Protein AF-A0A6I3F450-F1 (afdb_monomer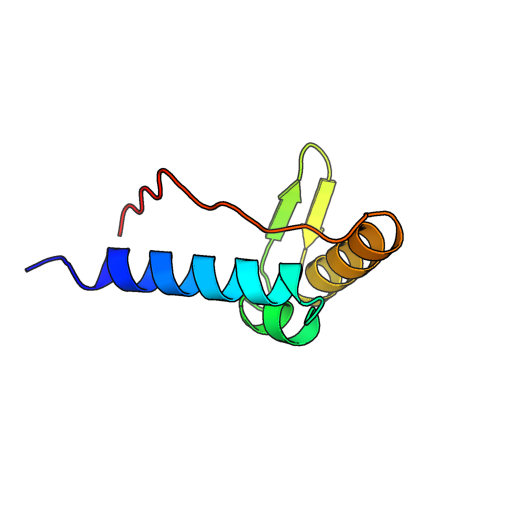)

pLDDT: mean 91.02, std 12.42, range [42.53, 98.31]

Foldseek 3Di:
DPPPVQVVVVVLVVQLQVCLLVVVLVSNLVSADQQHWDDDPPDIAGGSVSVSVVSVVVVVVDDRDGDDDDPDDDDD

Nearest PDB structures (foldseek):
  4i4k-assembly1_B  TM=8.964E-01  e=6.767E-03  Streptomyces globisporus C-1027
  4u13-assembly1_B  TM=9.338E-01  e=1.519E-02  Sinorhizobium meliloti 1021
  2rgq-assembly1_A  TM=8.795E-01  e=2.276E-02  Nostoc punctiforme PCC 73102
  4kvh-assembly1_A-2  TM=8.750E-01  e=3.411E-02  Halomicrobium mukohataei DSM 12286
  7e85-assembly2_B-2  TM=9.234E-01  e=5.111E-02  Mycobacterium tuberculosis H37Rv

Mean predicted aligned error: 4.57 Å

Secondary structure (DSSP, 8-state):
---HHHHHHHHHHHHHHHHHHTT-HHHHHTTS-TT-EEEETTEEEESHHHHHHHHHHHHHTS--------------

Sequence (76 aa):
MELEGTATVEQLIARYAHAIDDRRFDDAGRLFATDARLVVGRHTFDGRDAIVATMLAAAASSEPGKHICTNIDAEV

Structure (mmCIF, N/CA/C/O backbone):
data_AF-A0A6I3F450-F1
#
_entry.id   AF-A0A6I3F450-F1
#
loop_
_atom_site.group_PDB
_atom_site.id
_atom_site.type_symbol
_atom_site.label_atom_id
_atom_site.label_alt_id
_atom_site.label_comp_id
_atom_site.label_asym_id
_atom_site.label_entity_id
_atom_site.label_seq_id
_atom_site.pdbx_PDB_ins_code
_atom_site.Cartn_x
_atom_site.Cartn_y
_atom_site.Cartn_z
_atom_site.occupancy
_atom_site.B_iso_or_equiv
_atom_site.auth_seq_id
_atom_site.auth_comp_id
_atom_site.auth_asym_id
_atom_site.auth_atom_id
_atom_site.pdbx_PDB_model_num
ATOM 1 N N . MET A 1 1 ? -13.278 3.017 27.611 1.00 42.53 1 MET A N 1
ATOM 2 C CA . MET A 1 1 ? -11.872 2.639 27.363 1.00 42.53 1 MET A CA 1
ATOM 3 C C . MET A 1 1 ? -11.828 2.144 25.928 1.00 42.53 1 MET A C 1
ATOM 5 O O . MET A 1 1 ? -11.950 0.956 25.700 1.00 42.53 1 MET A O 1
ATOM 9 N N . GLU A 1 2 ? -11.790 3.080 24.979 1.00 49.19 2 GLU A N 1
ATOM 10 C CA . GLU A 1 2 ? -11.817 2.855 23.520 1.00 49.19 2 GLU A CA 1
ATOM 11 C C . GLU A 1 2 ? -10.604 3.570 22.905 1.00 49.19 2 GLU A C 1
ATOM 13 O O . GLU A 1 2 ? -10.731 4.508 22.132 1.00 49.19 2 GLU A O 1
ATOM 18 N N . LEU A 1 3 ? -9.400 3.206 23.352 1.00 51.34 3 LEU A N 1
ATOM 19 C CA . LEU A 1 3 ? -8.143 3.795 22.858 1.00 51.34 3 LEU A CA 1
ATOM 20 C C . LEU A 1 3 ? -7.250 2.766 22.149 1.00 51.34 3 LEU A C 1
ATOM 22 O O . LEU A 1 3 ? -6.192 3.118 21.638 1.00 51.34 3 LEU A O 1
ATOM 26 N N . GLU A 1 4 ? -7.656 1.494 22.107 1.00 57.44 4 GLU A N 1
ATOM 27 C CA . GLU A 1 4 ? -6.834 0.421 21.53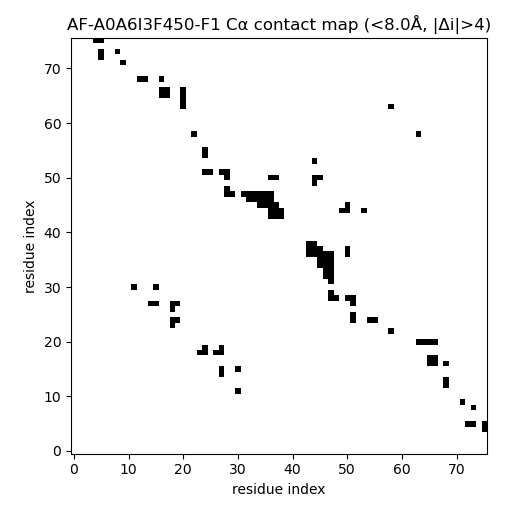6 1.00 57.44 4 GLU A CA 1
ATOM 28 C C . GLU A 1 4 ? -6.935 0.365 20.002 1.00 57.44 4 GLU A C 1
ATOM 30 O O . GLU A 1 4 ? -5.951 0.047 19.342 1.00 57.44 4 GLU A O 1
ATOM 35 N N . GLY A 1 5 ? -8.075 0.749 19.415 1.00 62.19 5 GLY A N 1
ATOM 36 C CA . GLY A 1 5 ? -8.292 0.697 17.964 1.00 62.19 5 GLY A CA 1
ATOM 37 C C . GLY A 1 5 ? -7.457 1.722 17.188 1.00 62.19 5 GLY A C 1
ATOM 38 O O . GLY A 1 5 ? -6.639 1.345 16.350 1.00 62.19 5 GLY A O 1
ATOM 39 N N . THR A 1 6 ? -7.580 3.013 17.502 1.00 66.12 6 THR A N 1
ATOM 40 C CA . THR A 1 6 ? -6.898 4.090 16.757 1.00 66.12 6 THR A CA 1
ATOM 41 C C . THR A 1 6 ? -5.372 3.970 16.813 1.00 66.12 6 THR A C 1
ATOM 43 O O . THR A 1 6 ? -4.710 4.063 15.780 1.00 66.12 6 THR A O 1
ATOM 46 N N . ALA A 1 7 ? -4.807 3.645 17.982 1.00 69.69 7 ALA A N 1
ATOM 47 C CA . ALA A 1 7 ? -3.362 3.461 18.137 1.00 69.69 7 ALA A CA 1
ATOM 48 C C . ALA A 1 7 ? -2.811 2.320 17.256 1.00 69.69 7 ALA A C 1
ATOM 50 O O . ALA A 1 7 ? -1.679 2.393 16.772 1.00 69.69 7 ALA A O 1
ATOM 51 N N . THR A 1 8 ? -3.599 1.268 17.005 1.00 85.81 8 THR A N 1
ATOM 52 C CA . THR A 1 8 ? -3.180 0.180 16.103 1.00 85.81 8 THR A CA 1
ATOM 53 C C . THR A 1 8 ? -3.200 0.598 14.632 1.00 85.81 8 THR A C 1
ATOM 55 O O . THR A 1 8 ? -2.322 0.185 13.871 1.00 85.81 8 THR A O 1
ATOM 58 N N . VAL A 1 9 ? -4.134 1.470 14.240 1.00 90.69 9 VAL A N 1
ATOM 59 C CA . VAL A 1 9 ? -4.227 2.008 12.874 1.00 90.69 9 VAL A CA 1
ATOM 60 C C . VAL A 1 9 ? -3.058 2.944 12.575 1.00 90.69 9 VAL A C 1
ATOM 62 O O . VAL A 1 9 ? -2.404 2.800 11.543 1.00 90.69 9 VAL A O 1
ATOM 65 N N . GLU A 1 10 ? -2.721 3.847 13.495 1.00 92.19 10 GLU A N 1
ATOM 66 C CA . GLU A 1 10 ? -1.569 4.746 13.347 1.00 92.19 10 GLU A CA 1
ATOM 67 C C . GLU A 1 10 ? -0.257 3.967 13.184 1.00 92.19 10 GLU A C 1
ATOM 69 O O . GLU A 1 10 ? 0.554 4.261 12.303 1.00 92.19 10 GLU A O 1
ATOM 74 N N . GLN A 1 11 ? -0.066 2.917 13.987 1.00 92.50 11 GLN A N 1
ATOM 75 C CA . GLN A 1 11 ? 1.101 2.041 13.882 1.00 92.50 11 GLN A CA 1
ATOM 76 C C . GLN A 1 11 ? 1.148 1.290 12.548 1.00 92.50 11 GLN A C 1
ATOM 78 O O . GLN A 1 11 ? 2.231 1.120 11.980 1.00 92.50 11 GLN A O 1
ATOM 83 N N . LEU A 1 12 ? -0.001 0.836 12.040 1.00 93.75 12 LEU A N 1
ATOM 84 C CA . LEU A 1 12 ? -0.086 0.179 10.738 1.00 93.75 12 LEU A CA 1
ATOM 85 C C . LEU A 1 12 ? 0.316 1.140 9.612 1.00 93.75 12 LEU A C 1
ATOM 87 O O . LEU A 1 12 ? 1.148 0.787 8.774 1.00 93.75 12 LEU A O 1
ATOM 91 N N . ILE A 1 13 ? -0.207 2.367 9.639 1.00 95.38 13 ILE A N 1
ATOM 92 C CA . ILE A 1 13 ? 0.111 3.415 8.662 1.00 95.38 13 ILE A CA 1
ATOM 93 C C . ILE A 1 13 ? 1.600 3.775 8.720 1.00 95.38 13 ILE A C 1
ATOM 95 O O . ILE A 1 13 ? 2.253 3.839 7.679 1.00 95.38 13 ILE A O 1
ATOM 99 N N . ALA A 1 14 ? 2.173 3.924 9.917 1.00 96.06 14 ALA A N 1
ATOM 100 C CA . ALA A 1 14 ? 3.599 4.200 10.079 1.00 96.06 14 ALA A CA 1
ATOM 101 C C . ALA A 1 14 ? 4.480 3.074 9.508 1.00 96.06 14 ALA A C 1
ATOM 103 O O . ALA A 1 14 ? 5.484 3.337 8.847 1.00 96.06 14 ALA A O 1
ATOM 104 N N . ARG A 1 15 ? 4.112 1.803 9.720 1.00 96.69 15 ARG A N 1
ATOM 105 C CA . ARG A 1 15 ? 4.841 0.658 9.143 1.00 96.69 15 ARG A CA 1
ATOM 106 C C . ARG A 1 15 ? 4.759 0.638 7.622 1.00 96.69 15 ARG A C 1
ATOM 108 O O . ARG A 1 15 ? 5.775 0.377 6.980 1.00 96.69 15 ARG A O 1
ATOM 115 N N . TYR A 1 16 ? 3.584 0.926 7.066 1.00 97.12 16 TYR A N 1
ATOM 116 C CA . TYR A 1 16 ? 3.394 1.055 5.625 1.00 97.12 16 TYR A CA 1
ATOM 117 C C . TYR A 1 16 ? 4.283 2.160 5.045 1.00 97.12 16 TYR A C 1
ATOM 119 O O . TYR A 1 16 ? 5.087 1.885 4.156 1.00 97.12 16 TYR A O 1
ATOM 127 N N . ALA A 1 17 ? 4.208 3.371 5.603 1.00 97.56 17 ALA A N 1
ATOM 128 C CA . ALA A 1 17 ? 5.004 4.524 5.188 1.00 97.56 17 ALA A CA 1
ATOM 129 C C . ALA A 1 17 ? 6.507 4.205 5.164 1.00 97.56 17 ALA A C 1
ATOM 131 O O . ALA A 1 17 ? 7.156 4.355 4.131 1.00 97.56 17 ALA A O 1
ATOM 132 N N . HIS A 1 18 ? 7.044 3.663 6.262 1.00 97.50 18 HIS A N 1
ATOM 133 C CA . HIS A 1 18 ? 8.458 3.296 6.339 1.00 97.50 18 HIS A CA 1
ATOM 134 C C . HIS A 1 18 ? 8.850 2.195 5.347 1.00 97.50 18 HIS A C 1
ATOM 136 O O . HIS A 1 18 ? 9.938 2.239 4.779 1.00 97.50 18 HIS A O 1
ATOM 142 N N . ALA A 1 19 ? 7.992 1.195 5.126 1.00 97.50 19 ALA A N 1
ATOM 143 C CA . ALA A 1 19 ? 8.285 0.137 4.163 1.00 97.50 19 ALA A CA 1
ATOM 144 C C . ALA A 1 19 ? 8.367 0.682 2.727 1.00 97.50 19 ALA A C 1
ATOM 146 O O . ALA A 1 19 ? 9.268 0.293 1.985 1.00 97.50 19 ALA A O 1
ATOM 147 N N . ILE A 1 20 ? 7.482 1.612 2.352 1.00 96.94 20 ILE A N 1
ATOM 148 C CA . ILE A 1 20 ? 7.530 2.274 1.042 1.00 96.94 20 ILE A CA 1
ATOM 149 C C . ILE A 1 20 ? 8.755 3.187 0.927 1.00 96.94 20 ILE A C 1
ATOM 151 O O . ILE A 1 20 ? 9.496 3.085 -0.052 1.00 96.94 20 ILE A O 1
ATOM 155 N N . ASP A 1 21 ? 9.000 4.032 1.930 1.00 96.75 21 ASP A N 1
ATOM 156 C CA . ASP A 1 21 ? 10.119 4.984 1.945 1.00 96.75 21 ASP A CA 1
ATOM 157 C C . ASP A 1 21 ? 11.480 4.293 1.818 1.00 96.75 21 ASP A C 1
ATOM 159 O O . ASP A 1 21 ? 12.375 4.782 1.128 1.00 96.75 21 ASP A O 1
ATOM 163 N N . ASP A 1 22 ? 11.628 3.135 2.462 1.00 96.81 22 ASP A N 1
ATOM 164 C CA . ASP A 1 22 ? 12.861 2.348 2.452 1.00 96.81 22 ASP A CA 1
ATOM 165 C C . ASP A 1 22 ? 12.903 1.325 1.298 1.00 96.81 22 ASP A C 1
ATOM 167 O O . ASP A 1 22 ? 13.800 0.482 1.250 1.00 96.81 22 ASP A O 1
ATOM 171 N N . ARG A 1 23 ? 11.939 1.372 0.365 1.00 96.12 23 ARG A N 1
ATOM 172 C CA . ARG A 1 23 ? 11.814 0.464 -0.794 1.00 96.12 23 ARG A CA 1
ATOM 173 C C . ARG A 1 23 ? 11.737 -1.027 -0.428 1.00 96.12 23 ARG A C 1
ATOM 175 O O . ARG A 1 23 ? 12.106 -1.897 -1.217 1.00 96.12 23 ARG A O 1
ATOM 182 N N . ARG A 1 24 ? 11.211 -1.343 0.756 1.00 97.38 24 ARG A N 1
ATOM 183 C CA . ARG A 1 24 ? 10.942 -2.710 1.231 1.00 97.38 24 ARG A CA 1
ATOM 184 C C . ARG A 1 24 ? 9.549 -3.158 0.782 1.00 97.38 24 ARG A C 1
ATOM 186 O O . ARG A 1 24 ? 8.652 -3.367 1.595 1.00 97.38 24 ARG A O 1
ATOM 193 N N . PHE A 1 25 ? 9.345 -3.273 -0.530 1.00 96.25 25 PHE A N 1
ATOM 194 C CA . PHE A 1 25 ? 8.013 -3.493 -1.115 1.00 96.25 25 PHE A CA 1
ATOM 195 C C . PHE A 1 25 ? 7.386 -4.842 -0.757 1.00 96.25 25 PHE A C 1
ATOM 197 O O . PHE A 1 25 ? 6.170 -4.917 -0.608 1.00 96.25 25 PHE A O 1
ATOM 204 N N . ASP A 1 26 ? 8.195 -5.877 -0.531 1.00 94.69 26 ASP A N 1
ATOM 205 C CA . ASP A 1 26 ? 7.699 -7.159 -0.020 1.00 94.69 26 ASP A CA 1
ATOM 206 C C . ASP A 1 26 ? 7.135 -7.016 1.402 1.00 94.69 26 ASP A C 1
ATOM 208 O O . ASP A 1 26 ? 6.089 -7.588 1.721 1.00 94.69 26 ASP A O 1
ATOM 212 N N . ASP A 1 27 ? 7.787 -6.214 2.254 1.00 96.81 27 ASP A N 1
ATOM 213 C CA . ASP A 1 27 ? 7.302 -5.917 3.605 1.00 96.81 27 ASP A CA 1
ATOM 214 C C . ASP A 1 27 ? 6.014 -5.089 3.551 1.00 96.81 27 ASP A C 1
ATOM 216 O O . ASP A 1 27 ? 5.067 -5.386 4.279 1.00 96.81 27 ASP A O 1
ATOM 220 N N . ALA A 1 28 ? 5.948 -4.094 2.659 1.00 96.12 28 ALA A N 1
ATOM 221 C CA . ALA A 1 28 ? 4.731 -3.319 2.421 1.00 96.12 28 ALA A CA 1
ATOM 222 C C . ALA A 1 28 ? 3.584 -4.217 1.926 1.00 96.12 28 ALA A C 1
ATOM 224 O O . ALA A 1 28 ? 2.462 -4.123 2.421 1.00 96.12 28 ALA A O 1
ATOM 225 N N . GLY A 1 29 ? 3.872 -5.148 1.012 1.00 96.56 29 GLY A N 1
ATOM 226 C CA . GLY A 1 29 ? 2.913 -6.110 0.472 1.00 96.56 29 GLY A CA 1
ATOM 227 C C . GLY A 1 29 ? 2.251 -6.974 1.544 1.00 96.56 29 GLY A C 1
ATOM 228 O O . GLY A 1 29 ? 1.054 -7.247 1.470 1.00 96.56 29 GLY A O 1
ATOM 229 N N . ARG A 1 30 ? 2.990 -7.358 2.592 1.00 96.62 30 ARG A N 1
ATOM 230 C CA . ARG A 1 30 ? 2.454 -8.153 3.714 1.00 96.62 30 ARG A CA 1
ATOM 231 C C . ARG A 1 30 ? 1.382 -7.426 4.528 1.00 96.62 30 ARG A C 1
ATOM 233 O O . ARG A 1 30 ? 0.631 -8.097 5.231 1.00 96.62 30 ARG A O 1
ATOM 240 N N . LEU A 1 31 ? 1.298 -6.098 4.429 1.00 96.38 31 LEU A N 1
ATOM 241 C CA . LEU A 1 31 ? 0.281 -5.291 5.109 1.00 96.38 31 LEU A CA 1
ATOM 242 C C . LEU A 1 31 ? -1.074 -5.310 4.387 1.00 96.38 31 LEU A C 1
ATOM 244 O O . LEU A 1 31 ? -2.087 -4.967 4.987 1.00 96.38 31 LEU A O 1
ATOM 248 N N . PHE A 1 32 ? -1.111 -5.734 3.122 1.00 96.69 32 PHE A N 1
ATOM 249 C CA . PHE A 1 32 ? -2.350 -5.868 2.361 1.00 96.69 32 PHE A CA 1
ATOM 250 C C . PHE A 1 32 ? -2.972 -7.248 2.554 1.00 96.69 32 PHE A C 1
ATOM 252 O O . PHE A 1 32 ? -2.266 -8.261 2.552 1.00 96.69 32 PHE A O 1
ATOM 259 N N . ALA A 1 33 ? -4.302 -7.314 2.633 1.00 97.19 33 ALA A N 1
ATOM 260 C CA . ALA A 1 33 ? -5.029 -8.569 2.459 1.00 97.19 33 ALA A CA 1
ATOM 261 C C . ALA A 1 33 ? -4.717 -9.191 1.084 1.00 97.19 33 ALA A C 1
ATOM 263 O O . ALA A 1 33 ? -4.350 -8.495 0.135 1.00 97.19 33 ALA A O 1
ATOM 264 N N . THR A 1 34 ? -4.836 -10.513 0.966 1.00 97.38 34 THR A N 1
ATOM 265 C CA . THR A 1 34 ? -4.547 -11.225 -0.292 1.00 97.38 34 THR A CA 1
ATOM 266 C C . THR A 1 34 ? -5.452 -10.779 -1.437 1.00 97.38 34 THR A C 1
ATOM 268 O O . THR A 1 34 ? -5.010 -10.722 -2.580 1.00 97.38 34 THR A O 1
ATOM 271 N N . ASP A 1 35 ? -6.686 -10.410 -1.112 1.00 97.88 35 ASP A N 1
ATOM 272 C CA . ASP A 1 35 ? -7.744 -9.910 -1.990 1.00 97.88 35 ASP A CA 1
ATOM 273 C C . ASP A 1 35 ? -7.928 -8.384 -1.894 1.00 97.88 35 ASP A C 1
ATOM 275 O O . ASP A 1 35 ? -8.955 -7.850 -2.311 1.00 97.88 35 ASP A O 1
ATOM 279 N N . ALA A 1 36 ? -6.940 -7.665 -1.347 1.00 97.75 36 ALA A N 1
ATOM 280 C CA . ALA A 1 36 ? -7.011 -6.217 -1.214 1.00 97.75 36 ALA A CA 1
ATOM 281 C C . ALA A 1 36 ? -7.187 -5.528 -2.573 1.00 97.75 36 ALA A C 1
ATOM 283 O O . ALA A 1 36 ? -6.642 -5.960 -3.589 1.00 97.75 36 ALA A O 1
ATOM 284 N N . ARG A 1 37 ? -7.893 -4.398 -2.564 1.00 98.19 37 ARG A N 1
ATOM 285 C C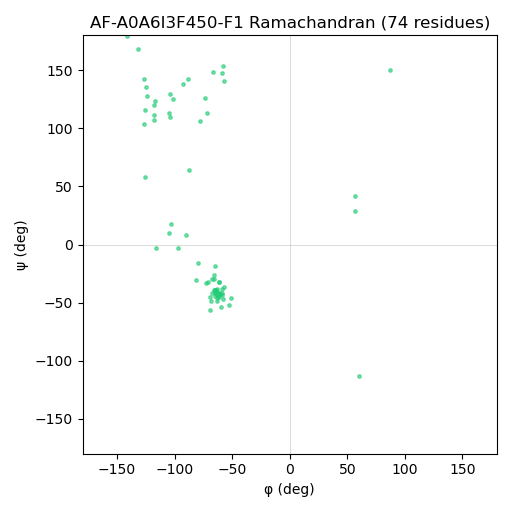A . ARG A 1 37 ? -8.053 -3.519 -3.721 1.00 98.19 37 ARG A CA 1
ATOM 286 C C . ARG A 1 37 ? -7.446 -2.157 -3.420 1.00 98.19 37 ARG A C 1
ATOM 288 O O . ARG A 1 37 ? -7.860 -1.497 -2.471 1.00 98.19 37 ARG A O 1
ATOM 295 N N . LEU A 1 38 ? -6.511 -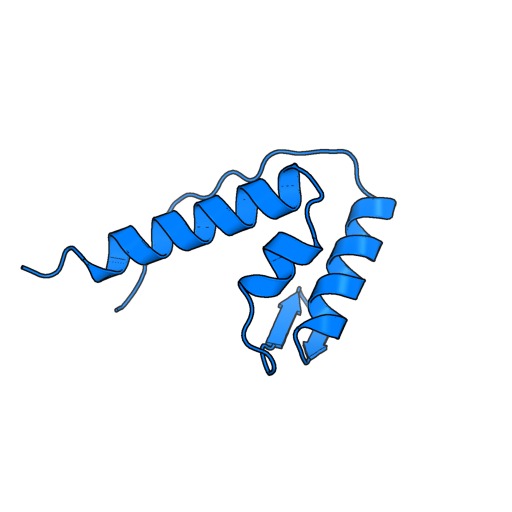1.720 -4.259 1.00 96.31 38 LEU A N 1
ATOM 296 C CA . LEU A 1 38 ? -5.966 -0.364 -4.231 1.00 96.31 38 LEU A CA 1
ATOM 297 C C . LEU A 1 38 ? -6.564 0.449 -5.379 1.00 96.31 38 LEU A C 1
ATOM 299 O O . LEU A 1 38 ? -6.508 0.029 -6.534 1.00 96.31 38 LEU A O 1
ATOM 303 N N . VAL A 1 39 ? -7.090 1.632 -5.067 1.00 97.12 39 VAL A N 1
ATOM 304 C CA . VAL A 1 39 ? -7.608 2.579 -6.061 1.00 9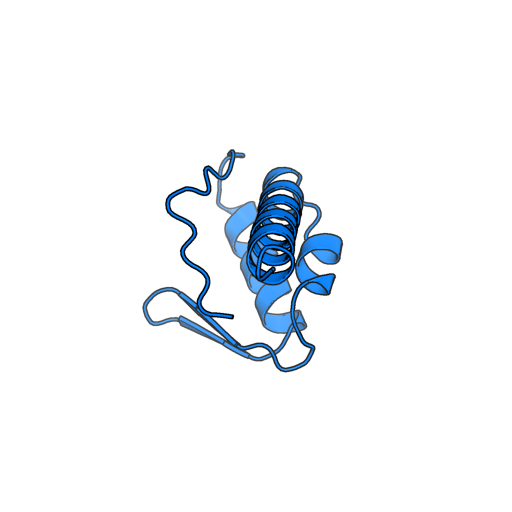7.12 39 VAL A CA 1
ATOM 305 C C . VAL A 1 39 ? -6.798 3.869 -5.991 1.00 97.12 39 VAL A C 1
ATOM 307 O O . VAL A 1 39 ? -6.760 4.524 -4.952 1.00 97.12 39 VAL A O 1
ATOM 310 N N . VAL A 1 40 ? -6.155 4.242 -7.100 1.00 93.19 40 VAL A N 1
ATOM 311 C CA . VAL A 1 40 ? -5.369 5.481 -7.232 1.00 93.19 40 VAL A CA 1
ATOM 312 C C . VAL A 1 40 ? -5.877 6.252 -8.445 1.00 93.19 40 VAL A C 1
ATOM 314 O O . VAL A 1 40 ? -5.612 5.896 -9.596 1.00 93.19 40 VAL A O 1
ATOM 317 N N . GLY A 1 41 ? -6.651 7.311 -8.201 1.00 94.31 41 GLY A N 1
ATOM 318 C CA . GLY A 1 41 ? -7.321 8.059 -9.264 1.00 94.31 41 GLY A CA 1
ATOM 319 C C . GLY A 1 41 ? -8.285 7.167 -10.053 1.00 94.31 41 GLY A C 1
ATOM 320 O O . GLY A 1 41 ? -9.298 6.726 -9.522 1.00 94.31 41 GLY A O 1
ATOM 321 N N . ARG A 1 42 ? -7.976 6.908 -11.330 1.00 96.25 42 ARG A N 1
ATOM 322 C CA . ARG A 1 42 ? -8.766 6.019 -12.210 1.00 96.25 42 ARG A CA 1
ATOM 323 C C . ARG A 1 42 ? -8.214 4.594 -12.295 1.00 96.25 42 ARG A C 1
ATOM 325 O O . ARG A 1 42 ? -8.799 3.763 -12.984 1.00 96.25 42 ARG A O 1
ATOM 332 N N . HIS A 1 43 ? -7.088 4.318 -11.645 1.00 96.19 43 HIS A N 1
ATOM 333 C CA . HIS A 1 43 ? -6.446 3.011 -11.677 1.00 96.19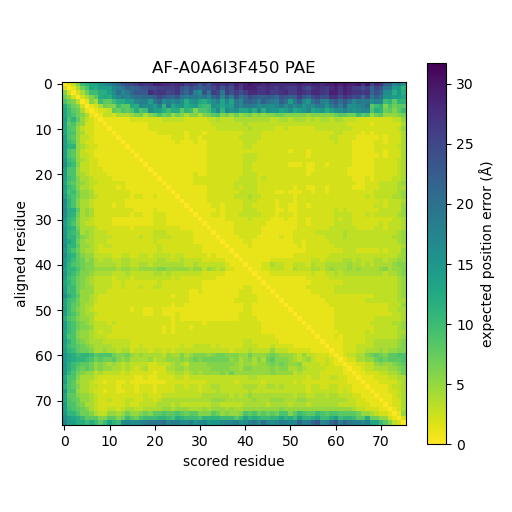 43 HIS A CA 1
ATOM 334 C C . HIS A 1 43 ? -6.926 2.160 -10.508 1.00 96.19 43 HIS A C 1
ATOM 336 O O . HIS A 1 43 ? -7.059 2.653 -9.389 1.00 96.19 43 HIS A O 1
ATOM 342 N N . THR A 1 44 ? -7.179 0.884 -10.783 1.00 98.12 44 THR A N 1
ATOM 343 C CA . THR A 1 44 ? -7.537 -0.123 -9.783 1.00 98.12 44 THR A CA 1
ATOM 344 C C . THR A 1 44 ? -6.560 -1.283 -9.893 1.00 98.12 44 THR A C 1
ATOM 346 O O . THR A 1 44 ? -6.252 -1.723 -11.001 1.00 98.12 44 THR A O 1
ATOM 349 N N . PHE A 1 45 ? -6.081 -1.758 -8.747 1.00 97.88 45 PHE A N 1
ATOM 350 C CA . PHE A 1 45 ? -5.177 -2.895 -8.631 1.00 97.88 45 PHE A CA 1
ATOM 351 C C . PHE A 1 45 ? -5.796 -3.900 -7.665 1.00 97.88 45 PHE A C 1
ATOM 353 O O . PHE A 1 45 ? -6.006 -3.586 -6.491 1.00 97.88 45 PHE A O 1
ATOM 360 N N . ASP A 1 46 ? -6.120 -5.080 -8.185 1.00 98.31 46 ASP A N 1
ATOM 361 C CA . ASP A 1 46 ? -6.785 -6.149 -7.449 1.00 98.31 46 ASP A CA 1
ATOM 362 C C . ASP A 1 46 ? -5.781 -7.222 -7.028 1.00 98.31 46 ASP A C 1
ATOM 364 O O . ASP A 1 46 ? -5.080 -7.808 -7.854 1.00 98.31 46 ASP A O 1
ATOM 368 N N . GLY A 1 47 ? -5.756 -7.502 -5.731 1.00 98.19 47 GLY A N 1
ATOM 369 C CA . GLY A 1 47 ? -4.866 -8.468 -5.114 1.00 98.19 47 GLY A CA 1
ATOM 370 C C . GLY A 1 47 ? -3.512 -7.879 -4.729 1.00 98.19 47 GLY A C 1
ATOM 371 O O . GLY A 1 47 ? -2.978 -6.961 -5.359 1.00 98.19 47 GLY A O 1
ATOM 372 N N . ARG A 1 48 ? -2.929 -8.460 -3.677 1.00 98.00 48 ARG A N 1
ATOM 373 C CA . ARG A 1 48 ? -1.632 -8.048 -3.119 1.00 98.00 48 ARG A CA 1
ATOM 374 C C . ARG A 1 48 ? -0.535 -7.951 -4.182 1.00 98.00 48 ARG A C 1
ATOM 376 O O . ARG A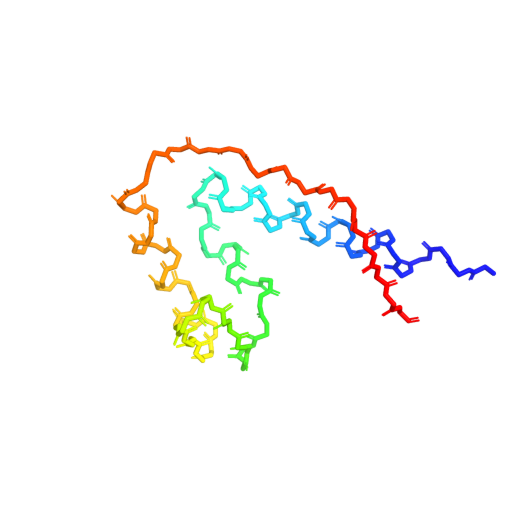 1 48 ? 0.196 -6.966 -4.207 1.00 98.00 48 ARG A O 1
ATOM 383 N N . ASP A 1 49 ? -0.433 -8.945 -5.056 1.00 97.62 49 ASP A N 1
ATOM 384 C CA . ASP A 1 49 ? 0.648 -9.014 -6.044 1.00 97.62 49 ASP A CA 1
ATOM 385 C C . ASP A 1 49 ? 0.566 -7.864 -7.058 1.00 97.62 49 ASP A C 1
ATOM 387 O O . ASP A 1 49 ? 1.584 -7.254 -7.389 1.00 97.62 49 ASP A O 1
ATOM 391 N N . ALA A 1 50 ? -0.647 -7.499 -7.493 1.00 97.88 50 ALA A N 1
ATOM 392 C CA . ALA A 1 50 ? -0.860 -6.359 -8.382 1.00 97.88 50 ALA A CA 1
ATOM 393 C C . ALA A 1 50 ? -0.502 -5.030 -7.697 1.00 97.88 50 ALA A C 1
ATOM 395 O O . ALA A 1 50 ? 0.100 -4.150 -8.316 1.00 97.88 50 ALA A O 1
ATOM 396 N N . ILE A 1 51 ? -0.831 -4.904 -6.408 1.00 98.19 51 ILE A N 1
ATOM 397 C CA . ILE A 1 51 ? -0.497 -3.736 -5.586 1.00 98.19 51 ILE A CA 1
ATOM 398 C C . ILE A 1 51 ? 1.026 -3.583 -5.448 1.00 98.19 51 ILE A C 1
ATOM 400 O O . ILE A 1 51 ? 1.570 -2.508 -5.701 1.00 98.19 51 ILE A O 1
ATOM 404 N N . VAL A 1 52 ? 1.739 -4.659 -5.107 1.00 97.62 52 VAL A N 1
ATOM 405 C CA . VAL A 1 52 ? 3.206 -4.635 -4.975 1.00 97.62 52 VAL A CA 1
ATOM 406 C C . VAL A 1 52 ? 3.872 -4.321 -6.316 1.00 97.62 52 VAL A C 1
ATOM 408 O O . VAL A 1 52 ? 4.771 -3.480 -6.375 1.00 97.62 52 VAL A O 1
ATOM 411 N N . ALA A 1 53 ? 3.397 -4.927 -7.409 1.00 97.12 53 ALA A N 1
ATOM 412 C CA . ALA A 1 53 ? 3.918 -4.665 -8.747 1.00 97.12 53 ALA A CA 1
ATOM 413 C C . ALA A 1 53 ? 3.785 -3.185 -9.142 1.00 97.12 53 ALA A C 1
ATOM 415 O O . ALA A 1 53 ? 4.729 -2.607 -9.687 1.00 97.12 53 ALA A O 1
ATOM 416 N N . THR A 1 54 ? 2.656 -2.535 -8.829 1.00 95.38 54 THR A N 1
ATOM 417 C CA . THR A 1 54 ? 2.506 -1.103 -9.127 1.00 95.38 54 THR A CA 1
ATOM 418 C C . THR A 1 54 ? 3.364 -0.213 -8.229 1.00 95.38 54 THR A C 1
ATOM 420 O O . THR A 1 54 ? 3.836 0.821 -8.700 1.00 95.38 54 THR A O 1
ATOM 423 N N . MET A 1 55 ? 3.606 -0.587 -6.968 1.00 95.19 55 MET A N 1
ATOM 424 C CA . MET A 1 55 ? 4.510 0.158 -6.080 1.00 95.19 55 MET A CA 1
ATOM 425 C C . MET A 1 55 ? 5.950 0.115 -6.591 1.00 95.19 55 MET A C 1
ATOM 427 O O . MET A 1 55 ? 6.607 1.152 -6.670 1.00 95.19 55 MET A O 1
ATOM 431 N N . LEU A 1 56 ? 6.410 -1.068 -7.010 1.00 96.06 56 LEU A N 1
ATOM 432 C CA . LEU A 1 56 ? 7.716 -1.259 -7.644 1.00 96.06 56 LEU A CA 1
ATOM 433 C C . LEU A 1 56 ? 7.855 -0.407 -8.911 1.00 96.06 56 LEU A C 1
ATOM 435 O O . LEU A 1 56 ? 8.855 0.293 -9.078 1.00 96.06 56 LEU A O 1
ATOM 439 N N . ALA A 1 57 ? 6.841 -0.429 -9.780 1.00 94.94 57 ALA A N 1
ATOM 440 C CA . ALA A 1 57 ? 6.835 0.364 -11.005 1.00 94.94 57 ALA A CA 1
ATOM 441 C C . ALA A 1 57 ? 6.889 1.875 -10.716 1.00 94.94 57 ALA A C 1
ATOM 443 O O . ALA A 1 57 ? 7.692 2.583 -11.320 1.00 94.94 57 ALA A O 1
ATOM 444 N N . ALA A 1 58 ? 6.095 2.362 -9.756 1.00 92.38 58 ALA A N 1
ATOM 445 C CA . ALA A 1 58 ? 6.090 3.771 -9.366 1.00 92.38 58 ALA A CA 1
ATOM 446 C C . ALA A 1 58 ? 7.432 4.215 -8.763 1.00 92.38 58 ALA A C 1
ATOM 448 O O . ALA A 1 58 ? 7.927 5.301 -9.073 1.00 92.38 58 ALA A O 1
ATOM 449 N N . ALA A 1 59 ? 8.052 3.374 -7.933 1.00 93.00 59 ALA A N 1
ATOM 450 C CA . ALA A 1 59 ? 9.338 3.673 -7.313 1.00 93.00 59 ALA A CA 1
ATOM 451 C C . ALA A 1 59 ? 10.492 3.723 -8.323 1.00 93.00 59 ALA A C 1
ATOM 453 O O . ALA A 1 59 ? 11.442 4.478 -8.121 1.00 93.00 59 ALA A O 1
ATOM 454 N N . ALA A 1 60 ? 10.413 2.954 -9.414 1.00 92.94 60 ALA A N 1
ATOM 455 C CA . ALA A 1 60 ? 11.413 2.986 -10.480 1.00 92.94 60 ALA A CA 1
ATOM 456 C C . ALA A 1 60 ? 11.451 4.334 -11.223 1.00 92.94 60 ALA A C 1
ATOM 458 O O . ALA A 1 60 ? 12.494 4.710 -11.752 1.00 92.94 60 ALA A O 1
ATOM 459 N N . SER A 1 61 ? 10.335 5.068 -11.244 1.00 90.19 61 SER A N 1
ATOM 460 C CA . SER A 1 61 ? 10.210 6.382 -11.886 1.00 90.19 61 SER A CA 1
ATOM 461 C C . SER A 1 61 ? 10.182 7.559 -10.905 1.00 90.19 61 SER A C 1
ATOM 463 O O . SER A 1 61 ? 9.862 8.671 -11.321 1.00 90.19 61 SER A O 1
ATOM 465 N N . SER A 1 62 ? 10.462 7.330 -9.617 1.00 89.94 62 SER A N 1
ATOM 466 C CA . SER A 1 62 ? 10.340 8.352 -8.570 1.00 89.94 62 SER A CA 1
ATOM 467 C C . SER A 1 62 ? 11.623 8.509 -7.759 1.00 89.94 62 SER A C 1
ATOM 469 O O . SER A 1 62 ? 12.292 7.531 -7.407 1.00 89.94 62 SER A O 1
ATOM 471 N N . GLU A 1 63 ? 11.923 9.753 -7.394 1.00 94.06 63 GLU A N 1
ATOM 472 C CA . GLU A 1 63 ? 12.963 10.059 -6.414 1.00 94.06 63 GLU A CA 1
ATOM 473 C C . GLU A 1 63 ? 12.571 9.542 -5.017 1.00 94.06 63 GLU A C 1
ATOM 475 O O . GLU A 1 63 ? 11.380 9.495 -4.687 1.00 94.06 63 GLU A O 1
ATOM 480 N N . PRO A 1 64 ? 13.541 9.144 -4.173 1.00 92.69 64 PRO A N 1
ATOM 481 C CA . PRO A 1 64 ? 13.269 8.791 -2.784 1.00 92.69 64 PRO A CA 1
ATOM 482 C C . PRO A 1 64 ? 12.591 9.938 -2.022 1.00 92.69 64 PRO A C 1
ATOM 484 O O . PRO A 1 64 ? 12.962 11.103 -2.166 1.00 92.69 64 PRO A O 1
ATOM 487 N N . GLY A 1 65 ? 11.631 9.597 -1.166 1.00 94.56 65 GLY A N 1
ATOM 488 C CA . GLY A 1 65 ? 10.879 10.553 -0.357 1.00 94.56 65 GLY A CA 1
ATOM 489 C C . GLY A 1 65 ? 10.605 10.028 1.047 1.00 94.56 65 GLY A C 1
ATOM 490 O O . GLY A 1 65 ? 11.012 8.918 1.394 1.00 94.56 65 GLY A O 1
ATOM 491 N N . LYS A 1 66 ? 9.937 10.857 1.856 1.00 96.94 66 LYS A N 1
ATOM 492 C CA . LYS A 1 66 ? 9.397 10.461 3.158 1.00 96.94 66 LYS A CA 1
ATOM 493 C C . LYS A 1 66 ? 7.904 10.736 3.208 1.00 96.94 66 LYS A C 1
ATOM 495 O O . LYS A 1 66 ? 7.473 11.854 2.919 1.00 96.94 66 LYS A O 1
ATOM 500 N N . HIS A 1 67 ? 7.129 9.723 3.572 1.00 96.75 67 HIS A N 1
ATOM 501 C CA . HIS A 1 67 ? 5.692 9.865 3.760 1.00 96.75 67 HIS A CA 1
ATOM 502 C C . HIS A 1 67 ? 5.410 10.629 5.058 1.00 96.75 67 HIS A C 1
ATOM 504 O O . HIS A 1 67 ? 5.862 10.252 6.138 1.00 96.75 67 HIS A O 1
ATOM 510 N N . ILE A 1 68 ? 4.627 11.702 4.951 1.00 97.12 68 ILE A N 1
ATOM 511 C CA . ILE A 1 68 ? 4.061 12.418 6.096 1.00 97.12 68 ILE A CA 1
ATOM 512 C C . ILE A 1 68 ? 2.588 12.020 6.185 1.00 97.12 68 ILE A C 1
ATOM 514 O O . ILE A 1 68 ? 1.791 12.385 5.323 1.00 97.12 68 ILE A O 1
ATOM 518 N N . CYS A 1 69 ? 2.237 11.251 7.214 1.00 94.94 69 CYS A N 1
ATOM 519 C CA . CYS A 1 69 ? 0.867 10.814 7.475 1.00 94.94 69 CYS A CA 1
ATOM 520 C C . CYS A 1 69 ? 0.297 11.627 8.640 1.00 94.94 69 CYS A C 1
ATOM 522 O O . CYS A 1 69 ? 0.766 11.505 9.770 1.00 94.94 69 CYS A O 1
ATOM 524 N N . THR A 1 70 ? -0.696 12.468 8.368 1.00 94.44 70 THR A N 1
ATOM 525 C CA . THR A 1 70 ? -1.351 13.331 9.363 1.00 94.44 70 THR A CA 1
ATOM 526 C C . THR A 1 70 ? -2.864 13.225 9.237 1.00 94.44 70 THR A C 1
ATOM 528 O O . THR A 1 70 ? -3.366 12.699 8.247 1.00 94.44 70 THR A O 1
ATOM 531 N N . ASN A 1 71 ? -3.586 13.762 10.225 1.00 93.00 71 ASN A N 1
ATOM 532 C CA . ASN A 1 71 ? -5.051 13.812 10.241 1.00 93.00 71 ASN A CA 1
ATOM 533 C C . ASN A 1 71 ? -5.678 12.413 10.109 1.00 93.00 71 ASN A C 1
ATOM 535 O O . ASN A 1 71 ? -6.632 12.223 9.359 1.00 93.00 71 ASN A O 1
ATOM 539 N N . ILE A 1 72 ? -5.095 11.434 10.806 1.00 89.31 72 ILE A N 1
ATOM 540 C CA . ILE A 1 72 ? -5.601 10.064 10.830 1.00 89.31 72 ILE A CA 1
ATOM 541 C C . ILE A 1 72 ? -6.889 10.069 11.650 1.00 89.31 72 ILE A C 1
ATOM 543 O O . ILE A 1 72 ? -6.862 10.327 12.851 1.00 89.31 72 ILE A O 1
ATOM 547 N N . ASP A 1 73 ? -7.998 9.802 10.974 1.00 89.50 73 ASP A N 1
ATOM 548 C CA . ASP A 1 73 ? -9.314 9.619 11.568 1.00 89.50 73 ASP A CA 1
ATOM 549 C C . ASP A 1 73 ? -9.754 8.188 11.262 1.00 89.50 73 ASP A C 1
ATOM 551 O O . ASP A 1 73 ? -9.903 7.806 10.099 1.00 89.50 73 ASP A O 1
ATOM 555 N N . ALA A 1 74 ? -9.826 7.365 12.303 1.00 82.44 74 ALA A N 1
ATOM 556 C CA . ALA A 1 74 ? -10.159 5.955 12.192 1.00 82.44 74 ALA A CA 1
ATOM 557 C C . ALA A 1 74 ? -11.449 5.704 12.964 1.00 82.44 74 ALA A C 1
ATOM 559 O O . ALA A 1 74 ? -11.449 5.698 14.195 1.00 82.44 74 ALA A O 1
ATOM 560 N N . GLU A 1 75 ? -12.530 5.481 12.225 1.00 75.94 75 GLU A N 1
ATOM 561 C CA . GLU A 1 75 ? -13.779 4.962 12.766 1.00 75.94 75 GLU A CA 1
ATOM 562 C C . GLU A 1 75 ? -13.595 3.450 12.968 1.00 75.94 75 GLU A C 1
ATOM 564 O O . GLU A 1 75 ? -13.491 2.695 11.9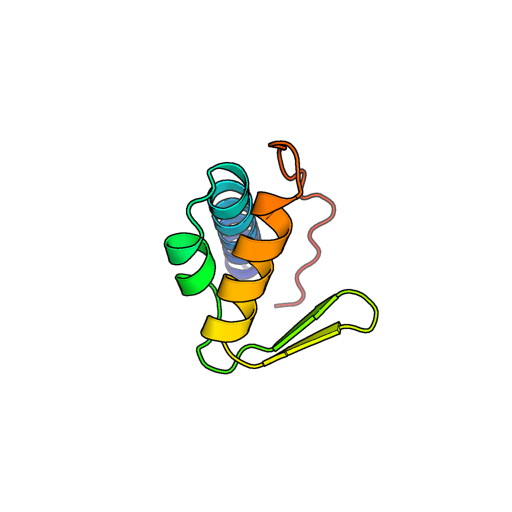98 1.00 75.94 75 GLU A O 1
ATOM 569 N N . VAL A 1 76 ? -13.451 3.028 14.227 1.00 60.06 76 VAL A N 1
ATOM 570 C CA . VAL A 1 76 ? -13.274 1.623 14.644 1.00 60.06 76 VAL A CA 1
ATOM 571 C C . VAL A 1 76 ? -14.525 1.092 15.316 1.00 60.06 76 VAL A C 1
ATOM 573 O O . VAL A 1 76 ? -15.113 1.841 16.125 1.00 60.06 76 VAL A O 1
#

Rad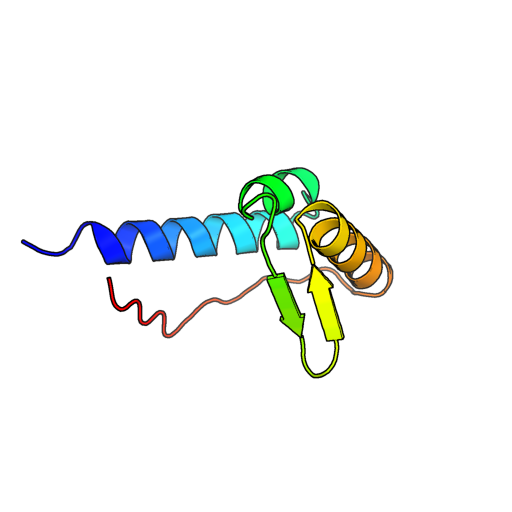ius of gyration: 13.53 Å; Cα contacts (8 Å, |Δi|>4): 66; chains: 1; bounding box: 27×25×40 Å

Solvent-accessible surface area (backbone atoms only — not comparable to full-atom values): 4686 Å² total; per-residue (Å²): 142,88,64,70,59,54,59,52,51,54,52,50,51,51,51,41,38,51,20,56,48,70,68,36,47,71,65,35,33,68,75,46,51,72,79,32,72,49,74,59,92,91,45,76,29,70,20,28,68,47,45,36,53,50,51,54,56,51,53,76,77,46,80,88,60,76,74,85,88,73,90,85,80,72,94,119